Protein AF-A0A2M9J1N4-F1 (afdb_monomer_lite)

Structure (mmCIF, N/CA/C/O backbone):
data_AF-A0A2M9J1N4-F1
#
_entry.id   AF-A0A2M9J1N4-F1
#
loop_
_atom_site.group_PDB
_atom_site.id
_atom_site.type_symbol
_atom_site.label_atom_id
_atom_site.label_alt_id
_atom_site.label_comp_id
_atom_site.label_asym_id
_atom_site.label_entity_id
_atom_site.label_seq_id
_atom_site.pdbx_PDB_ins_code
_atom_site.Cartn_x
_atom_site.Cartn_y
_atom_site.Cartn_z
_atom_site.occupancy
_atom_site.B_iso_or_equiv
_atom_site.auth_seq_id
_atom_site.auth_comp_id
_atom_site.auth_asym_id
_atom_site.auth_atom_id
_atom_site.pdbx_PDB_model_num
ATOM 1 N N . MET A 1 1 ? 18.041 11.709 -7.777 1.00 44.94 1 MET A N 1
ATOM 2 C CA . MET A 1 1 ? 16.685 11.367 -8.268 1.00 44.94 1 MET A CA 1
ATOM 3 C C . MET A 1 1 ? 15.796 10.857 -7.120 1.00 44.94 1 MET A C 1
ATOM 5 O O . MET A 1 1 ? 15.406 9.700 -7.131 1.00 44.94 1 MET A O 1
ATOM 9 N N . GLY A 1 2 ? 15.492 11.699 -6.119 1.00 49.84 2 GLY A N 1
ATOM 10 C CA . GLY A 1 2 ? 14.657 11.336 -4.949 1.00 49.84 2 GLY A CA 1
ATOM 11 C C . GLY A 1 2 ? 13.331 12.107 -4.840 1.00 49.84 2 GLY A C 1
ATOM 12 O O . GLY A 1 2 ? 12.407 11.658 -4.176 1.00 49.84 2 GLY A O 1
ATOM 13 N N . PHE A 1 3 ? 13.192 13.228 -5.555 1.00 48.66 3 PHE A N 1
ATOM 14 C CA . PHE A 1 3 ? 12.037 14.125 -5.419 1.00 48.66 3 PHE A CA 1
ATOM 15 C C . PHE A 1 3 ? 10.725 13.570 -6.003 1.00 48.66 3 PHE A C 1
ATOM 17 O O . PHE A 1 3 ? 9.663 13.796 -5.435 1.00 48.66 3 PHE A O 1
ATOM 24 N N . ILE A 1 4 ? 10.777 12.808 -7.105 1.00 57.16 4 ILE A N 1
ATOM 25 C CA . ILE A 1 4 ? 9.565 12.227 -7.725 1.00 57.16 4 ILE A CA 1
ATOM 26 C C . ILE A 1 4 ? 9.021 11.056 -6.894 1.00 57.16 4 ILE A C 1
ATOM 28 O O . ILE A 1 4 ? 7.810 10.849 -6.850 1.00 57.16 4 ILE A O 1
ATOM 32 N N . LYS A 1 5 ? 9.907 10.303 -6.228 1.00 59.56 5 LYS A N 1
ATOM 33 C CA . LYS A 1 5 ? 9.511 9.216 -5.326 1.00 59.56 5 LYS A CA 1
ATOM 34 C C . LYS A 1 5 ? 8.801 9.775 -4.095 1.00 59.56 5 LYS A C 1
ATOM 36 O O . LYS A 1 5 ? 7.646 9.425 -3.885 1.00 59.56 5 LYS A O 1
ATOM 41 N N . GLY A 1 6 ? 9.411 10.754 -3.418 1.00 64.56 6 GLY A N 1
ATOM 42 C CA . GLY A 1 6 ? 8.805 11.431 -2.264 1.00 64.56 6 GLY A CA 1
ATOM 43 C C . GLY A 1 6 ? 7.414 12.004 -2.553 1.00 64.56 6 GLY A C 1
ATOM 44 O O . GLY A 1 6 ? 6.481 11.743 -1.808 1.00 64.56 6 GLY A O 1
ATOM 45 N N . ALA A 1 7 ? 7.222 12.662 -3.703 1.00 72.19 7 ALA A N 1
ATOM 46 C CA . ALA A 1 7 ? 5.921 13.236 -4.059 1.00 72.19 7 ALA A CA 1
ATOM 47 C C . ALA A 1 7 ? 4.786 12.195 -4.186 1.00 72.19 7 ALA A C 1
ATOM 49 O O . ALA A 1 7 ? 3.637 12.492 -3.854 1.00 72.19 7 ALA A O 1
ATOM 50 N N . LYS A 1 8 ? 5.078 10.975 -4.666 1.00 79.50 8 LYS A N 1
ATOM 51 C CA . LYS A 1 8 ? 4.079 9.890 -4.741 1.00 79.50 8 LYS A CA 1
ATOM 52 C C . LYS A 1 8 ? 3.774 9.320 -3.354 1.00 79.50 8 LYS A C 1
ATOM 54 O O . LYS A 1 8 ? 2.605 9.084 -3.048 1.00 79.50 8 LYS A O 1
ATOM 59 N N . SER A 1 9 ? 4.807 9.136 -2.532 1.00 83.44 9 SER A N 1
ATOM 60 C CA . SER A 1 9 ? 4.707 8.674 -1.142 1.00 83.44 9 SER A CA 1
ATOM 61 C C . SER A 1 9 ? 3.878 9.638 -0.287 1.00 83.44 9 SER A C 1
ATOM 63 O O . SER A 1 9 ? 2.949 9.223 0.404 1.00 83.44 9 SER A O 1
ATOM 65 N N . ASP A 1 10 ? 4.133 10.939 -0.412 1.00 86.19 10 ASP A N 1
ATOM 66 C CA . ASP A 1 10 ? 3.402 11.975 0.319 1.00 86.19 10 ASP A CA 1
ATOM 67 C C . ASP A 1 10 ? 1.928 12.014 -0.098 1.00 86.19 10 ASP A C 1
ATOM 69 O O . ASP A 1 10 ? 1.029 12.065 0.746 1.00 86.19 10 ASP A O 1
ATOM 73 N N . ALA A 1 11 ? 1.653 11.938 -1.404 1.00 89.75 11 ALA A N 1
ATOM 74 C CA . ALA A 1 11 ? 0.290 11.959 -1.922 1.00 89.75 11 ALA A CA 1
ATOM 75 C C . ALA A 1 11 ? -0.531 10.747 -1.452 1.00 89.75 11 ALA A C 1
ATOM 77 O O . ALA A 1 11 ? -1.691 10.903 -1.061 1.00 89.75 11 ALA A O 1
ATOM 78 N N . ILE A 1 12 ? 0.051 9.542 -1.472 1.00 91.75 12 ILE A N 1
ATOM 79 C CA . ILE A 1 12 ? -0.658 8.331 -1.041 1.00 91.75 12 ILE A CA 1
ATOM 80 C C . ILE A 1 12 ? -0.851 8.300 0.479 1.00 91.75 12 ILE A C 1
ATOM 82 O O . ILE A 1 12 ? -1.925 7.909 0.941 1.00 91.75 12 ILE A O 1
ATOM 86 N N . GLY A 1 13 ? 0.122 8.804 1.246 1.00 92.25 13 GLY A N 1
ATOM 87 C CA . GLY A 1 13 ? 0.005 8.992 2.692 1.00 92.25 13 GLY A CA 1
ATOM 88 C C . GLY A 1 13 ? -1.134 9.949 3.055 1.00 92.25 13 GLY A C 1
ATOM 89 O O . GLY A 1 13 ? -1.972 9.624 3.894 1.00 92.25 13 GLY A O 1
ATOM 90 N N . GLN A 1 14 ? -1.261 11.084 2.358 1.00 93.75 14 GLN A N 1
ATOM 91 C CA . GLN A 1 14 ? -2.375 12.022 2.564 1.00 93.75 14 GLN A CA 1
ATOM 92 C C . GLN A 1 14 ? -3.741 11.402 2.231 1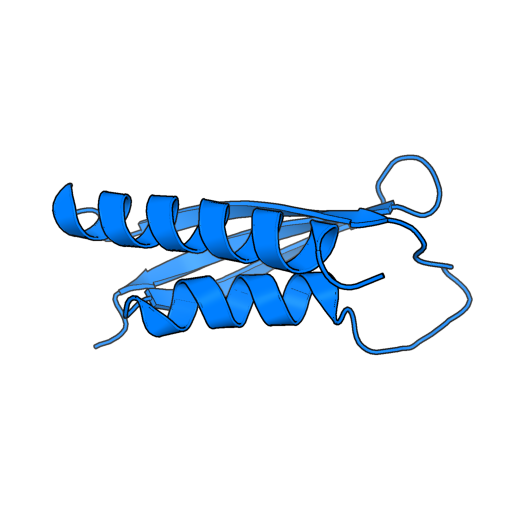.0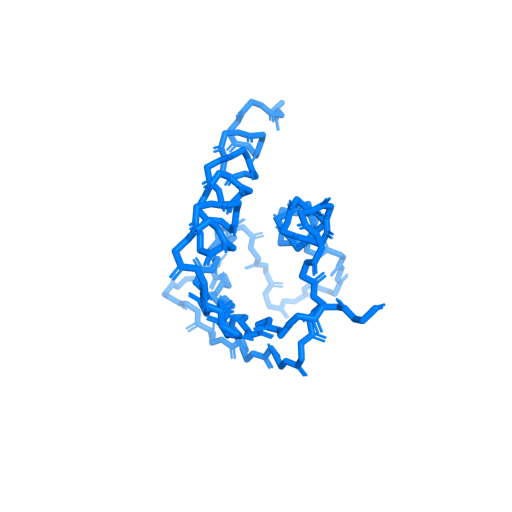0 93.75 14 GLN A C 1
ATOM 94 O O . GLN A 1 14 ? -4.716 11.615 2.955 1.00 93.75 14 GLN A O 1
ATOM 99 N N . GLN A 1 15 ? -3.831 10.607 1.159 1.00 93.62 15 GLN A N 1
ATOM 100 C CA . GLN A 1 15 ? -5.060 9.880 0.819 1.00 93.62 15 GLN A CA 1
ATOM 101 C C . GLN A 1 15 ? -5.423 8.842 1.886 1.00 93.62 15 GLN A C 1
ATOM 103 O O . GLN A 1 15 ? -6.596 8.710 2.244 1.00 93.62 15 GLN A O 1
ATOM 108 N N . ALA A 1 16 ? -4.426 8.138 2.420 1.00 93.25 16 ALA A N 1
ATOM 109 C CA . ALA A 1 16 ? -4.596 7.173 3.494 1.00 93.25 16 ALA A CA 1
ATOM 110 C C . ALA A 1 16 ? -5.057 7.847 4.800 1.00 93.25 16 ALA A C 1
ATOM 112 O O . ALA A 1 16 ? -6.002 7.373 5.434 1.00 93.25 16 ALA A O 1
ATOM 113 N N . ALA A 1 17 ? -4.465 8.987 5.165 1.00 93.38 17 ALA A N 1
ATOM 114 C CA . ALA A 1 17 ? -4.883 9.789 6.315 1.00 93.38 17 ALA A CA 1
ATOM 115 C C . ALA A 1 17 ? -6.337 10.264 6.169 1.00 93.38 17 ALA A C 1
ATOM 117 O O . ALA A 1 17 ? -7.163 10.103 7.071 1.00 93.38 17 ALA A O 1
ATOM 118 N N . ARG A 1 18 ? -6.689 10.779 4.984 1.00 94.38 18 ARG A N 1
ATOM 119 C CA . ARG A 1 18 ? -8.057 11.201 4.671 1.00 94.38 18 ARG A CA 1
ATOM 120 C C . ARG A 1 18 ? -9.050 10.043 4.760 1.00 94.38 18 ARG A C 1
ATOM 122 O O . ARG A 1 18 ? -10.135 10.220 5.301 1.00 94.38 18 ARG A O 1
ATOM 129 N N . ALA A 1 19 ? -8.687 8.852 4.287 1.00 93.00 19 ALA A N 1
ATOM 130 C CA . ALA A 1 19 ? -9.539 7.670 4.392 1.00 93.00 19 ALA A CA 1
ATOM 131 C C . ALA A 1 19 ? -9.846 7.298 5.856 1.00 93.00 19 ALA A C 1
ATOM 133 O O . ALA A 1 19 ? -10.962 6.870 6.156 1.00 93.00 19 ALA A O 1
ATOM 134 N N . ILE A 1 20 ? -8.896 7.499 6.776 1.00 91.81 20 ILE A N 1
ATOM 135 C CA . ILE A 1 20 ? -9.131 7.316 8.218 1.00 91.81 20 ILE A CA 1
ATOM 136 C C . ILE A 1 20 ? -10.095 8.372 8.745 1.00 91.81 20 ILE A C 1
ATOM 138 O O . ILE A 1 20 ? -11.041 8.009 9.448 1.00 91.81 20 ILE A O 1
ATOM 142 N N . ALA A 1 21 ? -9.880 9.641 8.386 1.00 92.38 21 ALA A N 1
ATOM 143 C CA . ALA A 1 21 ? -10.743 10.751 8.789 1.00 92.38 21 ALA A CA 1
ATOM 144 C C . ALA A 1 21 ? -12.190 10.572 8.293 1.00 92.38 21 ALA A C 1
ATOM 146 O O . ALA A 1 21 ? -13.135 10.886 9.008 1.00 92.38 21 ALA A O 1
ATOM 147 N N . GLU A 1 22 ? -12.373 9.983 7.109 1.00 93.94 22 GLU A N 1
ATOM 148 C CA . GLU A 1 22 ? -13.680 9.607 6.551 1.00 93.94 22 GLU A CA 1
ATOM 149 C C . GLU A 1 22 ? -14.302 8.362 7.221 1.00 93.94 22 GLU A C 1
ATOM 151 O O . GLU A 1 22 ? -15.387 7.926 6.841 1.00 93.94 22 GLU A O 1
ATOM 156 N N . GLY A 1 23 ? -13.630 7.750 8.201 1.00 93.06 23 GLY A N 1
ATOM 157 C CA . GLY A 1 23 ? -14.133 6.575 8.914 1.00 93.06 23 GLY A CA 1
ATOM 158 C C . GLY A 1 23 ? -14.037 5.270 8.119 1.00 93.06 23 GLY A C 1
ATOM 159 O O . GLY A 1 23 ? -14.669 4.276 8.488 1.00 93.06 23 GLY A O 1
ATOM 160 N N . ARG A 1 24 ? -13.242 5.224 7.040 1.00 93.38 24 ARG A N 1
ATOM 161 C CA . ARG A 1 24 ? -13.083 3.999 6.248 1.00 93.38 24 ARG A CA 1
ATOM 162 C C . ARG A 1 24 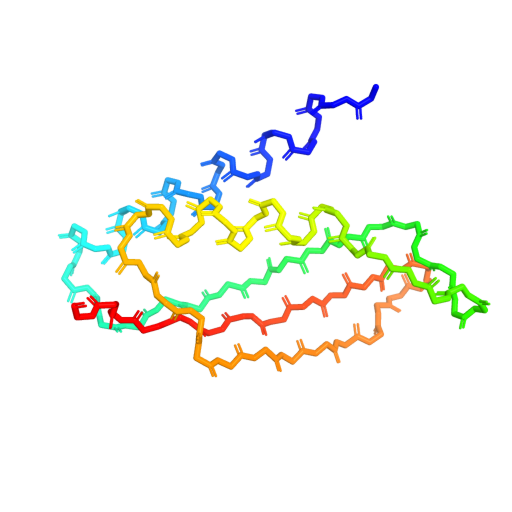? -12.365 2.918 7.060 1.00 93.38 24 ARG A C 1
ATOM 164 O O . ARG A 1 24 ? -11.472 3.185 7.867 1.00 93.38 24 ARG A O 1
ATOM 171 N N . ARG A 1 25 ? -12.756 1.666 6.808 1.00 93.19 25 ARG A N 1
ATOM 172 C CA . ARG A 1 25 ? -12.121 0.457 7.370 1.00 93.19 25 ARG A CA 1
ATOM 173 C C . ARG A 1 25 ? -11.182 -0.244 6.392 1.00 93.19 25 ARG A C 1
ATOM 175 O O . ARG A 1 25 ? -10.392 -1.086 6.807 1.00 93.19 25 ARG A O 1
ATOM 182 N N . VAL A 1 26 ? -11.292 0.097 5.110 1.00 94.69 26 VAL A N 1
ATOM 183 C CA . VAL A 1 26 ? -10.500 -0.461 4.016 1.00 94.69 26 VAL A CA 1
ATOM 184 C C . VAL A 1 26 ? -9.996 0.691 3.160 1.00 94.69 26 VAL A C 1
ATOM 186 O O . VAL A 1 26 ? -10.773 1.578 2.794 1.00 94.69 26 VAL A O 1
ATOM 189 N N . PHE A 1 27 ? -8.711 0.656 2.832 1.00 94.44 27 PHE A N 1
ATOM 190 C CA . PHE A 1 27 ? -8.075 1.573 1.899 1.00 94.44 27 PHE A CA 1
ATOM 191 C C . PHE A 1 27 ? -7.454 0.753 0.772 1.00 94.44 27 PHE A C 1
ATOM 193 O O . PHE A 1 27 ? -6.627 -0.117 1.017 1.00 94.44 27 PHE A O 1
ATOM 200 N N . ALA A 1 28 ? -7.896 0.991 -0.458 1.00 94.19 28 ALA A N 1
ATOM 201 C CA . ALA A 1 28 ? -7.370 0.319 -1.637 1.00 94.19 28 ALA A CA 1
ATOM 202 C C . ALA A 1 28 ? -6.722 1.358 -2.546 1.00 94.19 28 ALA A C 1
ATOM 204 O O . ALA A 1 28 ? -7.327 2.393 -2.832 1.00 94.19 28 ALA A O 1
ATOM 205 N N . CYS A 1 29 ? -5.509 1.081 -3.006 1.00 91.69 29 CYS A N 1
ATOM 206 C CA . CYS A 1 29 ? -4.766 1.985 -3.868 1.00 91.69 29 CYS A CA 1
ATOM 207 C C . CYS A 1 29 ? -4.005 1.224 -4.955 1.00 91.69 29 CYS A C 1
ATOM 209 O O . CYS A 1 29 ? -3.742 0.023 -4.856 1.00 91.69 29 CYS A O 1
ATOM 211 N N . ARG A 1 30 ? -3.675 1.945 -6.027 1.00 89.81 30 ARG A N 1
ATOM 212 C CA . ARG A 1 30 ? -2.835 1.451 -7.114 1.00 89.81 30 ARG A CA 1
ATOM 213 C C . ARG A 1 30 ? -1.542 2.246 -7.125 1.00 89.81 30 ARG A C 1
ATOM 215 O O . ARG A 1 30 ? -1.581 3.463 -7.289 1.00 89.81 30 ARG A O 1
ATOM 222 N N . VAL A 1 31 ? -0.419 1.551 -7.038 1.00 87.38 31 VAL A N 1
ATOM 223 C CA . VAL A 1 31 ? 0.915 2.132 -7.185 1.00 87.38 31 VAL A CA 1
ATOM 224 C C . VAL A 1 31 ? 1.529 1.660 -8.497 1.00 87.38 31 VAL A C 1
ATOM 226 O O . VAL A 1 31 ? 1.334 0.518 -8.913 1.00 87.38 31 VAL A O 1
ATOM 229 N N . ASN A 1 32 ? 2.235 2.557 -9.181 1.00 81.5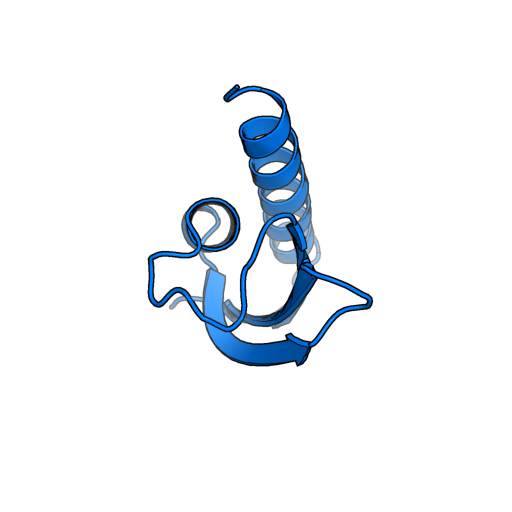0 32 ASN A N 1
ATOM 230 C CA . ASN A 1 32 ? 2.923 2.242 -10.429 1.00 81.50 32 ASN A CA 1
ATOM 231 C C . ASN A 1 32 ? 4.395 2.627 -10.289 1.00 81.50 32 ASN A C 1
ATOM 233 O O . ASN A 1 32 ? 4.706 3.807 -10.071 1.00 81.50 32 ASN A O 1
ATOM 237 N N . GLU A 1 33 ? 5.267 1.638 -10.457 1.00 75.94 33 GLU A N 1
ATOM 238 C CA . GLU A 1 33 ? 6.715 1.818 -10.502 1.00 75.94 33 GLU A CA 1
ATOM 239 C C . GLU A 1 33 ? 7.210 1.489 -11.909 1.00 75.94 33 GLU A C 1
ATOM 241 O O . GLU A 1 33 ? 6.858 0.455 -12.479 1.00 75.94 33 GLU A O 1
ATOM 246 N N . GLY A 1 34 ? 7.984 2.407 -12.484 1.00 68.56 34 GLY A N 1
ATOM 247 C CA . GLY A 1 34 ? 8.589 2.226 -13.798 1.00 68.56 34 GLY A CA 1
ATOM 248 C C . GLY A 1 34 ? 10.054 1.826 -13.706 1.00 68.56 34 GLY A C 1
ATOM 249 O O . GLY A 1 34 ? 10.711 2.095 -12.706 1.00 68.56 34 GLY A O 1
ATOM 250 N N . GLY A 1 35 ? 10.567 1.212 -14.771 1.00 64.69 35 GLY A N 1
ATOM 251 C CA . GLY A 1 35 ? 11.963 0.770 -14.858 1.00 64.69 35 GLY A CA 1
ATOM 252 C C . GLY A 1 35 ? 12.210 -0.634 -14.304 1.00 64.69 35 GLY A C 1
ATOM 253 O O . GLY A 1 35 ? 13.349 -0.971 -13.995 1.00 64.69 35 GLY A O 1
ATOM 254 N N . TRP A 1 36 ? 11.163 -1.448 -14.176 1.00 67.25 36 TRP A N 1
ATOM 255 C CA . TRP A 1 36 ? 11.280 -2.859 -13.835 1.00 67.25 36 TRP A CA 1
ATOM 256 C C . TRP A 1 36 ? 11.654 -3.689 -15.060 1.00 67.25 36 TRP A C 1
ATOM 258 O O . TRP A 1 36 ? 10.931 -3.682 -16.056 1.00 67.25 36 TRP A O 1
ATOM 268 N N . ASN A 1 37 ? 12.753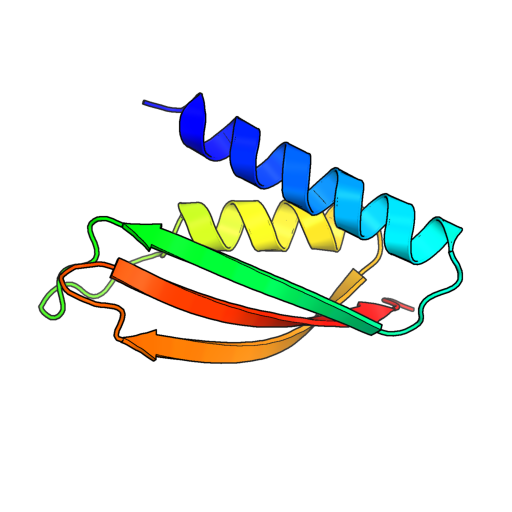 -4.431 -14.954 1.00 64.19 37 ASN A N 1
ATOM 269 C CA . ASN A 1 37 ? 13.177 -5.401 -15.952 1.00 64.19 37 ASN A CA 1
ATOM 270 C C . ASN A 1 37 ? 12.830 -6.811 -15.482 1.00 64.19 37 ASN A C 1
ATOM 272 O O . ASN A 1 37 ? 13.254 -7.216 -14.404 1.00 64.19 37 ASN A O 1
ATOM 276 N N . ASP A 1 38 ? 12.101 -7.561 -16.311 1.00 64.56 38 ASP A N 1
ATOM 277 C CA . ASP A 1 38 ? 11.644 -8.926 -16.020 1.00 64.56 38 ASP A CA 1
ATOM 278 C C . ASP A 1 38 ? 12.800 -9.907 -15.743 1.00 64.56 38 ASP A C 1
ATOM 280 O O . ASP A 1 38 ? 12.597 -10.937 -15.106 1.00 64.56 38 ASP A O 1
ATOM 284 N N . ASN A 1 39 ? 14.026 -9.568 -16.162 1.00 63.66 39 ASN A N 1
ATOM 285 C CA . ASN A 1 39 ? 15.235 -10.350 -15.893 1.00 63.66 39 ASN A CA 1
ATOM 286 C C . ASN A 1 39 ? 15.950 -9.981 -14.578 1.00 63.66 39 ASN A C 1
ATOM 288 O O . ASN A 1 39 ? 16.981 -10.577 -14.263 1.00 63.66 39 ASN A O 1
ATOM 292 N N . TRP A 1 40 ? 15.464 -8.993 -13.819 1.00 62.00 40 TRP A N 1
ATOM 293 C CA . TRP A 1 40 ? 16.078 -8.536 -12.570 1.00 62.00 40 TRP A CA 1
ATOM 294 C C . TRP A 1 40 ? 15.182 -8.832 -11.365 1.00 62.00 40 TRP A C 1
ATOM 296 O O . TRP A 1 40 ? 14.093 -8.288 -11.229 1.00 62.00 40 TRP A O 1
ATOM 306 N N . GLY A 1 41 ? 15.678 -9.661 -10.443 1.00 66.00 41 GLY A N 1
ATOM 307 C CA . GLY A 1 41 ? 15.127 -9.775 -9.093 1.00 66.00 41 GLY A CA 1
ATOM 308 C C . GLY A 1 41 ? 15.725 -8.694 -8.193 1.00 66.00 41 GLY A C 1
ATOM 309 O O . GLY A 1 41 ? 16.944 -8.555 -8.118 1.00 66.00 41 GLY A O 1
ATOM 310 N N . GLY A 1 42 ? 14.888 -7.918 -7.507 1.00 72.81 42 GLY A N 1
ATOM 311 C CA . GLY A 1 42 ? 15.348 -6.835 -6.641 1.00 72.81 42 GLY A CA 1
ATOM 312 C C . GLY A 1 42 ? 14.218 -6.176 -5.859 1.00 72.81 42 GLY A C 1
ATOM 313 O O . GLY A 1 42 ? 13.042 -6.471 -6.067 1.00 72.81 42 GLY A O 1
ATOM 314 N N . SER A 1 43 ? 14.581 -5.279 -4.941 1.00 74.38 43 SER A N 1
ATOM 315 C CA . SER A 1 43 ? 13.605 -4.519 -4.159 1.00 74.38 43 SER A CA 1
ATOM 316 C C . SER A 1 43 ? 12.920 -3.452 -5.014 1.00 74.38 43 SER A C 1
ATOM 318 O O . SER A 1 43 ? 13.576 -2.619 -5.646 1.00 74.38 43 SER A O 1
ATOM 320 N N . LEU A 1 44 ? 11.588 -3.426 -4.973 1.00 79.25 44 LEU A N 1
ATOM 321 C CA . LEU A 1 44 ? 10.769 -2.359 -5.544 1.00 79.25 44 LEU A CA 1
ATOM 322 C C . LEU A 1 44 ? 10.747 -1.154 -4.592 1.00 79.25 44 LEU A C 1
ATOM 324 O O . LEU A 1 44 ? 9.714 -0.846 -4.006 1.00 79.25 44 LEU A O 1
ATOM 328 N N . SER A 1 45 ? 11.890 -0.478 -4.431 1.00 80.31 45 SER A N 1
ATOM 329 C CA . SER A 1 45 ? 12.055 0.637 -3.474 1.00 80.31 45 SER A CA 1
ATOM 330 C C . SER A 1 45 ? 10.933 1.683 -3.540 1.00 80.31 45 SER A C 1
ATOM 332 O O . SER A 1 45 ? 10.399 2.060 -2.507 1.00 80.31 45 SER A O 1
ATOM 334 N N . GLY A 1 46 ? 10.495 2.088 -4.739 1.00 81.62 46 GLY A N 1
ATOM 335 C CA . GLY A 1 46 ? 9.395 3.050 -4.881 1.00 81.62 46 GLY A CA 1
ATOM 336 C C . GLY A 1 46 ? 8.031 2.516 -4.423 1.00 81.62 46 GLY A C 1
ATOM 337 O O . GLY A 1 46 ? 7.203 3.285 -3.939 1.00 81.62 46 GLY A O 1
ATOM 338 N N . VAL A 1 47 ? 7.778 1.208 -4.540 1.00 84.69 47 VAL A N 1
ATOM 339 C CA . VAL A 1 47 ? 6.564 0.568 -3.999 1.00 84.69 47 VAL A CA 1
ATOM 340 C C . VAL A 1 47 ? 6.665 0.427 -2.482 1.00 84.69 47 VAL A C 1
ATOM 342 O O . VAL A 1 47 ? 5.686 0.699 -1.793 1.00 84.69 47 VAL A O 1
ATOM 345 N N . ALA A 1 48 ? 7.839 0.048 -1.968 1.00 88.00 48 ALA A N 1
ATOM 346 C CA . ALA A 1 48 ? 8.089 -0.089 -0.536 1.00 88.00 48 ALA A CA 1
ATOM 347 C C . ALA A 1 48 ? 7.873 1.241 0.205 1.00 88.00 48 ALA A C 1
ATOM 349 O O . ALA A 1 48 ? 7.071 1.289 1.131 1.00 88.00 48 ALA A O 1
ATOM 350 N N . GLU A 1 49 ? 8.466 2.336 -0.280 1.00 89.06 49 GLU A N 1
ATOM 351 C CA . GLU A 1 49 ? 8.295 3.680 0.297 1.00 89.06 49 GLU A CA 1
ATOM 352 C C . GLU A 1 49 ? 6.817 4.115 0.347 1.00 89.06 49 GLU A C 1
ATOM 354 O O . GLU A 1 49 ? 6.371 4.738 1.309 1.00 89.06 49 GLU A O 1
ATOM 359 N N . GLN A 1 50 ? 6.024 3.764 -0.672 1.00 90.06 50 GLN A N 1
ATOM 360 C CA . GLN A 1 50 ? 4.587 4.062 -0.696 1.00 90.06 50 GLN A CA 1
ATOM 361 C C . GLN A 1 50 ? 3.791 3.205 0.296 1.00 90.06 50 GLN A C 1
ATOM 363 O O . GLN A 1 50 ? 2.831 3.702 0.882 1.00 90.06 50 GLN A O 1
ATOM 368 N N . ILE A 1 51 ? 4.163 1.936 0.489 1.00 91.88 51 ILE A N 1
ATOM 369 C CA . ILE A 1 51 ? 3.549 1.070 1.507 1.00 91.88 51 ILE A CA 1
ATOM 370 C C . ILE A 1 51 ? 3.837 1.637 2.896 1.00 91.88 51 ILE A C 1
ATOM 372 O O . ILE A 1 51 ? 2.901 1.860 3.658 1.00 91.88 51 ILE A O 1
ATOM 376 N N . GLU A 1 52 ? 5.099 1.951 3.188 1.00 92.44 52 GLU A N 1
ATOM 377 C CA . GLU A 1 52 ? 5.519 2.530 4.467 1.00 92.44 52 GLU A CA 1
ATOM 378 C C . GLU A 1 52 ? 4.787 3.852 4.749 1.00 92.44 52 GLU A C 1
ATOM 380 O O . GLU A 1 52 ? 4.246 4.048 5.838 1.00 92.44 52 GLU A O 1
ATOM 385 N N . ALA A 1 53 ? 4.659 4.731 3.749 1.00 92.25 53 ALA A N 1
ATOM 386 C CA . ALA A 1 53 ? 3.904 5.977 3.880 1.00 92.25 53 ALA A CA 1
ATOM 387 C C . ALA A 1 53 ? 2.423 5.753 4.246 1.00 92.25 53 ALA A C 1
ATOM 389 O O . ALA A 1 53 ? 1.853 6.539 5.001 1.00 92.25 53 ALA A O 1
ATOM 390 N N . VAL A 1 54 ? 1.792 4.680 3.760 1.00 93.62 54 VAL A N 1
ATOM 391 C CA . VAL A 1 54 ? 0.416 4.318 4.141 1.00 93.62 54 VAL A CA 1
ATOM 392 C C . VAL A 1 54 ? 0.375 3.709 5.544 1.00 93.62 54 VAL A C 1
ATOM 394 O O . VAL A 1 54 ? -0.498 4.065 6.338 1.00 93.62 54 VAL A O 1
ATOM 397 N N . GLU A 1 55 ? 1.319 2.831 5.878 1.00 93.31 55 GLU A N 1
ATOM 398 C CA . GLU A 1 55 ? 1.365 2.159 7.181 1.00 93.31 55 GLU A CA 1
ATOM 399 C C . GLU A 1 55 ? 1.650 3.126 8.337 1.00 93.31 55 GLU A C 1
ATOM 401 O O . GLU A 1 55 ? 1.041 2.998 9.399 1.00 93.31 55 GLU A O 1
ATOM 406 N N . THR A 1 56 ? 2.453 4.176 8.119 1.00 92.75 56 THR A N 1
ATOM 407 C CA . THR A 1 56 ? 2.655 5.252 9.117 1.00 92.75 56 THR A CA 1
ATOM 408 C C . THR A 1 56 ? 1.365 5.968 9.523 1.00 92.75 56 THR A C 1
ATOM 410 O O . THR A 1 56 ? 1.307 6.546 10.606 1.00 92.75 56 THR A O 1
ATOM 413 N N . GLN A 1 57 ? 0.308 5.911 8.703 1.00 92.19 57 GLN A N 1
ATOM 414 C CA . GLN A 1 57 ? -0.996 6.487 9.043 1.00 92.19 57 GLN A CA 1
ATOM 415 C C . GLN A 1 57 ? -1.853 5.561 9.925 1.00 92.19 57 GLN A C 1
ATOM 417 O O . GLN A 1 57 ? -2.951 5.946 10.311 1.00 92.19 57 GLN A O 1
ATOM 422 N N . GLY A 1 58 ? -1.393 4.349 10.254 1.00 91.81 58 GLY A N 1
ATOM 423 C CA . GLY A 1 58 ? -2.153 3.365 11.042 1.00 91.81 58 GLY A CA 1
ATOM 424 C C . GLY A 1 58 ? -2.937 2.355 10.195 1.00 91.81 58 GLY A C 1
ATOM 425 O O . GLY A 1 58 ? -3.841 1.667 10.679 1.00 91.81 58 GLY A O 1
ATOM 426 N N . TRP A 1 59 ? -2.608 2.258 8.911 1.00 94.50 59 TRP A N 1
ATOM 427 C CA . TRP A 1 59 ? -3.062 1.170 8.055 1.00 94.50 59 TRP A CA 1
ATOM 428 C C . TRP A 1 59 ? -2.105 -0.018 8.147 1.00 94.50 59 TRP A C 1
ATOM 430 O O . TRP A 1 59 ? -0.940 0.127 8.494 1.00 94.50 59 TRP A O 1
ATOM 440 N N . ARG A 1 60 ? -2.593 -1.205 7.800 1.00 94.75 60 ARG A N 1
ATOM 441 C CA . ARG A 1 60 ? -1.793 -2.422 7.682 1.00 94.75 60 ARG A CA 1
ATOM 442 C C . ARG A 1 60 ? -2.078 -3.078 6.346 1.00 94.75 60 ARG A C 1
ATOM 444 O O . ARG A 1 60 ? -3.251 -3.240 5.989 1.00 94.75 60 ARG A O 1
ATOM 451 N N . LEU A 1 61 ? -1.033 -3.448 5.610 1.00 94.69 61 LEU A N 1
ATOM 452 C CA . LEU A 1 61 ? -1.203 -4.147 4.340 1.00 94.69 61 LEU A CA 1
ATOM 453 C C . LEU A 1 61 ? -1.870 -5.517 4.573 1.00 94.69 61 LEU A C 1
ATOM 455 O O . LEU A 1 61 ? -1.410 -6.318 5.383 1.00 94.69 61 LEU A O 1
ATOM 459 N N . ASP A 1 62 ? -2.973 -5.769 3.868 1.00 95.50 62 ASP A N 1
ATOM 460 C CA . ASP A 1 62 ? -3.765 -7.007 3.946 1.00 95.50 62 ASP A CA 1
ATOM 461 C C . ASP A 1 62 ? -3.530 -7.875 2.709 1.00 95.50 62 ASP A C 1
ATOM 463 O O . ASP A 1 62 ? -3.268 -9.073 2.812 1.00 95.50 62 ASP A O 1
ATOM 467 N N . LYS A 1 63 ? -3.607 -7.269 1.518 1.00 94.44 63 LYS A N 1
ATOM 468 C CA . LYS A 1 63 ? -3.399 -7.965 0.244 1.00 94.44 63 LYS A CA 1
ATOM 469 C C . LYS A 1 63 ? -2.656 -7.091 -0.751 1.00 94.44 63 LYS A C 1
ATOM 471 O O . LYS A 1 63 ? -2.867 -5.883 -0.808 1.00 94.44 63 LYS A O 1
ATOM 476 N N . ALA A 1 64 ? -1.858 -7.736 -1.593 1.00 92.19 64 ALA A N 1
ATOM 477 C CA . ALA A 1 64 ? -1.214 -7.118 -2.738 1.00 92.19 64 ALA A CA 1
ATOM 478 C C . ALA A 1 64 ? -1.418 -7.996 -3.976 1.00 92.19 64 ALA A C 1
ATOM 480 O O . ALA A 1 64 ? -1.343 -9.221 -3.898 1.00 92.19 64 ALA A O 1
ATOM 481 N N . SER A 1 65 ? -1.673 -7.366 -5.116 1.00 90.06 65 SER A N 1
ATOM 482 C CA . SER A 1 65 ? -1.713 -8.020 -6.420 1.00 90.06 65 SER A CA 1
ATOM 483 C C . SER A 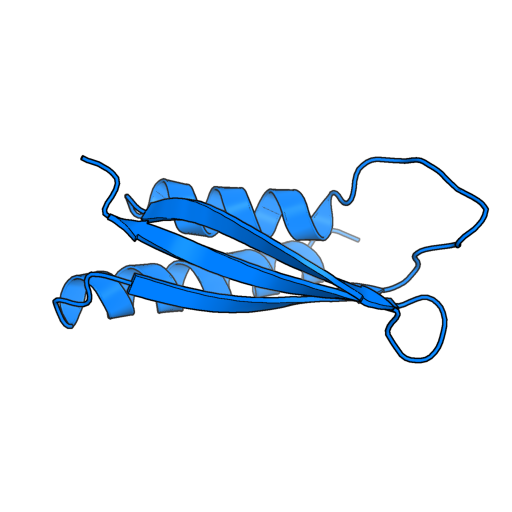1 65 ? -0.874 -7.219 -7.395 1.00 90.06 65 SER A C 1
ATOM 485 O O . SER A 1 65 ? -1.051 -6.009 -7.513 1.00 90.06 65 SER A O 1
ATOM 487 N N . PHE A 1 66 ? 0.002 -7.892 -8.127 1.00 84.38 66 PHE A N 1
ATOM 488 C CA . PHE A 1 66 ? 0.877 -7.262 -9.106 1.00 84.38 66 PHE A CA 1
ATOM 489 C C . PHE A 1 66 ? 0.396 -7.628 -10.501 1.00 84.38 66 PHE A C 1
ATOM 491 O O . PHE A 1 66 ? 0.161 -8.798 -10.796 1.00 84.38 66 PHE A O 1
ATOM 498 N N . LEU A 1 67 ? 0.217 -6.618 -11.346 1.00 79.88 67 LEU A N 1
ATOM 499 C CA . LEU A 1 67 ? -0.047 -6.802 -12.761 1.00 79.88 67 LEU A CA 1
ATOM 500 C C . LEU A 1 67 ? 1.187 -6.374 -13.558 1.00 79.88 67 LEU A C 1
ATOM 502 O O . LEU A 1 67 ? 1.740 -5.298 -13.281 1.00 79.88 67 LEU A O 1
ATOM 506 N N . PRO A 1 68 ? 1.583 -7.160 -14.574 1.00 71.06 68 PRO A N 1
ATOM 507 C CA . PRO A 1 68 ? 2.533 -6.684 -15.563 1.00 71.06 68 PRO A CA 1
ATOM 508 C C . PRO A 1 68 ? 1.907 -5.470 -16.256 1.00 71.06 68 PRO A C 1
ATOM 510 O O . PRO A 1 68 ? 0.802 -5.534 -16.803 1.00 71.06 68 PRO A O 1
ATOM 513 N N . GLY A 1 69 ? 2.562 -4.318 -16.153 1.00 65.12 69 GLY A N 1
ATOM 514 C CA . GLY A 1 69 ? 2.149 -3.120 -16.868 1.00 65.12 69 GLY A CA 1
ATOM 515 C C . GLY A 1 69 ? 2.509 -3.214 -18.349 1.00 65.12 69 GLY A C 1
ATOM 516 O O . GLY A 1 69 ? 3.136 -4.161 -18.815 1.00 65.12 69 GLY A O 1
ATOM 517 N N . LYS A 1 70 ? 2.134 -2.190 -19.122 1.00 62.72 70 LYS A N 1
ATOM 518 C CA . LYS A 1 70 ? 2.675 -2.037 -20.477 1.00 62.72 70 LYS A CA 1
ATOM 519 C C . LYS A 1 70 ? 4.152 -1.628 -20.376 1.00 62.72 70 LYS A C 1
ATOM 521 O O . LYS A 1 70 ? 4.457 -0.578 -19.802 1.00 62.72 70 LYS A O 1
ATOM 526 N N . GLY A 1 71 ? 5.043 -2.436 -20.949 1.00 68.19 71 GLY A N 1
ATOM 527 C CA . GLY A 1 71 ? 6.494 -2.218 -20.925 1.00 68.19 71 GLY A CA 1
ATOM 528 C C . GLY A 1 71 ? 7.137 -2.605 -19.588 1.00 68.19 71 GLY A C 1
ATOM 529 O O . GLY A 1 71 ? 6.678 -3.513 -18.914 1.00 68.19 71 GLY A O 1
ATOM 530 N N . GLN A 1 72 ? 8.187 -1.886 -19.194 1.00 64.75 72 GLN A N 1
ATOM 531 C CA . GLN A 1 72 ? 8.978 -2.109 -17.970 1.00 64.75 72 GLN A CA 1
ATOM 532 C C . GLN A 1 72 ? 8.310 -1.517 -16.710 1.00 64.75 72 GLN A C 1
ATOM 534 O O . GLN A 1 72 ? 8.972 -0.937 -15.852 1.00 64.75 72 GLN A O 1
ATOM 539 N N . ASN A 1 73 ? 6.978 -1.534 -16.634 1.00 71.06 73 ASN A N 1
ATOM 540 C CA . ASN A 1 73 ? 6.234 -0.926 -15.530 1.00 71.06 73 ASN A CA 1
ATOM 541 C C . ASN A 1 73 ? 5.540 -2.011 -14.713 1.00 71.06 73 ASN A C 1
ATOM 543 O O . ASN A 1 73 ? 4.818 -2.833 -15.269 1.00 71.06 73 ASN A O 1
ATOM 547 N N . VAL A 1 74 ? 5.674 -1.957 -13.392 1.00 74.88 74 VAL A N 1
ATOM 548 C CA . VAL A 1 74 ? 4.914 -2.800 -12.468 1.00 74.88 74 VAL A CA 1
ATOM 549 C C . VAL A 1 74 ? 3.769 -1.976 -11.900 1.00 74.88 74 VAL A C 1
ATOM 551 O O . VAL A 1 74 ? 3.968 -0.886 -11.363 1.00 74.88 74 VAL A O 1
ATOM 554 N N . SER A 1 75 ? 2.547 -2.492 -12.038 1.00 82.56 75 SER A N 1
ATOM 555 C CA . SER A 1 75 ? 1.370 -1.947 -11.359 1.00 82.56 75 SER A CA 1
ATOM 556 C C . SER A 1 75 ? 1.030 -2.852 -10.184 1.00 82.56 75 SER A C 1
ATOM 558 O O . SER A 1 75 ? 0.739 -4.026 -10.392 1.00 82.56 75 SER A O 1
ATOM 560 N N . ALA A 1 76 ? 1.026 -2.321 -8.965 1.00 86.88 76 ALA A N 1
ATOM 561 C CA . ALA A 1 76 ? 0.568 -3.058 -7.795 1.00 86.88 76 ALA A CA 1
ATOM 562 C C . ALA A 1 76 ? -0.750 -2.476 -7.284 1.00 86.88 76 ALA A C 1
ATOM 564 O O . ALA A 1 76 ? -0.899 -1.264 -7.134 1.00 86.88 76 ALA A O 1
ATOM 565 N N . PHE A 1 77 ? -1.708 -3.356 -7.022 1.00 91.12 77 PHE A N 1
ATOM 566 C CA . PHE A 1 77 ? -2.945 -3.058 -6.319 1.00 91.12 77 PHE A CA 1
ATOM 567 C C . PHE A 1 77 ? -2.783 -3.520 -4.886 1.00 91.12 77 PHE A C 1
ATOM 569 O O . PHE A 1 77 ? -2.562 -4.703 -4.631 1.00 91.12 77 PHE A O 1
ATOM 576 N N . LEU A 1 78 ? -2.881 -2.575 -3.967 1.00 94.19 78 LEU A N 1
ATOM 577 C CA . LEU A 1 78 ? -2.649 -2.793 -2.554 1.00 94.19 78 LEU A CA 1
ATOM 578 C C . LEU A 1 78 ? -3.958 -2.552 -1.811 1.00 94.19 78 LEU A C 1
ATOM 580 O O . LEU A 1 78 ? -4.658 -1.569 -2.059 1.00 94.19 78 LEU A O 1
ATOM 584 N N . ILE A 1 79 ? -4.295 -3.472 -0.917 1.00 95.44 79 ILE A N 1
ATOM 585 C CA . ILE A 1 79 ? -5.447 -3.384 -0.029 1.00 95.44 79 ILE A CA 1
ATOM 586 C C . ILE A 1 79 ? -4.909 -3.339 1.389 1.00 95.44 79 ILE A C 1
ATOM 588 O O . ILE A 1 79 ? -4.208 -4.249 1.829 1.00 95.44 79 ILE A O 1
ATOM 592 N N . PHE A 1 80 ? -5.294 -2.295 2.102 1.00 96.12 80 PHE A N 1
ATOM 593 C CA . PHE A 1 80 ? -4.966 -2.070 3.491 1.00 96.12 80 PHE A CA 1
ATOM 594 C C . PHE A 1 80 ? -6.222 -2.144 4.353 1.00 96.12 80 PHE A C 1
ATOM 596 O O . PHE A 1 80 ? -7.318 -1.737 3.946 1.00 96.12 80 PHE A O 1
ATOM 603 N N . ARG A 1 81 ? -6.049 -2.630 5.579 1.00 94.94 81 ARG A N 1
ATOM 604 C CA . ARG A 1 81 ? -7.065 -2.621 6.634 1.00 94.94 81 ARG A CA 1
ATOM 605 C C . ARG A 1 81 ? -6.560 -1.826 7.826 1.00 94.94 81 ARG A C 1
ATOM 607 O O . ARG A 1 81 ? -5.368 -1.561 7.931 1.00 94.94 81 ARG A O 1
ATOM 614 N N . ARG A 1 82 ? -7.469 -1.415 8.709 1.00 89.50 82 ARG A N 1
ATOM 615 C CA . ARG A 1 82 ? -7.089 -0.771 9.974 1.00 89.50 82 ARG A CA 1
ATOM 616 C C . ARG A 1 82 ? -6.101 -1.672 10.720 1.00 89.50 82 ARG A C 1
ATOM 618 O O . ARG A 1 82 ? -6.439 -2.819 11.017 1.00 89.50 82 ARG A O 1
ATOM 625 N N . GLY A 1 83 ? -4.903 -1.152 10.983 1.00 73.31 83 GLY A N 1
ATOM 626 C CA . GLY A 1 83 ? -4.026 -1.724 11.993 1.00 73.31 83 GLY A CA 1
ATOM 627 C C . GLY A 1 83 ? -4.704 -1.532 13.344 1.00 73.31 83 GLY A C 1
ATOM 628 O O . GLY A 1 83 ? -5.228 -0.451 13.615 1.00 73.31 83 GLY A O 1
ATOM 629 N N . VAL A 1 84 ? -4.805 -2.610 14.116 1.00 56.53 84 VAL A N 1
ATOM 630 C CA . VAL A 1 84 ? -5.287 -2.565 15.503 1.00 56.53 84 VAL A CA 1
ATOM 631 C C . VAL A 1 84 ? -4.174 -2.042 16.392 1.00 56.53 84 VAL A C 1
ATOM 633 O O . VAL A 1 84 ? -3.022 -2.467 16.145 1.00 56.53 84 VAL A O 1
#

Radius of gyration: 13.15 Å; chains: 1; bounding box: 31×24×36 Å

pLDDT: mean 82.25, std 13.39, range [44.94, 96.12]

Secondary structure (DSSP, 8-state):
--HHHHHHHHHHHHHHHHHHHTT-SEEEEEEEEE---TT-----HHHHHHHHHHHTTTEEEEEEEEEE-SSSEEEEEEEEEE--

Sequence (84 aa):
MGFIKGAKSDAIGQQAARAIAEGRRVFACRVNEGGWNDNWGGSLSGVAEQIEAVETQGWRLDKASFLPGKGQNVSAFLIFRRGV

Foldseek 3Di:
DCVVLVVLLQVLLVVLLVCVVVVHFKDKDKDKDADADPPDDDDPVSVVSNQVSNVVSQKDWDDKDWDDDPDRMIIIITMIGGHD